Protein AF-A0A1C5DXJ5-F1 (afdb_monomer_lite)

pLDDT: mean 72.4, std 11.6, range [41.53, 85.62]

Sequence (82 aa):
MDSPVTGLSPRVLAKLMRQMRREGGDVCRRGRPCSLSLEDRVLLVTAYWRTNLTLRQLAQLFGISKSAADRIIGRTGPLLAL

Foldseek 3Di:
DDDPPDPDDVVNVVVLLVQCVVVCLLDDPPDDRDLADSSLLVVLLCCCVVVVDPLCVSCVVSVHDSVSSVVSCVVCVVSPVD

Structure (mmCIF, N/CA/C/O backbone):
data_AF-A0A1C5DXJ5-F1
#
_entry.id   AF-A0A1C5DXJ5-F1
#
loop_
_atom_site.group_PDB
_atom_site.id
_atom_site.type_symbol
_atom_site.label_atom_id
_atom_site.label_alt_id
_atom_site.label_comp_id
_atom_site.label_asym_id
_atom_site.label_entity_id
_atom_site.label_seq_id
_atom_site.pdbx_PDB_ins_code
_atom_site.Cartn_x
_atom_site.Cartn_y
_atom_site.Cartn_z
_atom_site.occupancy
_atom_site.B_iso_or_equiv
_atom_site.auth_seq_id
_atom_site.auth_comp_id
_atom_site.auth_asym_id
_atom_site.auth_atom_id
_atom_site.pdbx_PDB_model_num
ATOM 1 N N . MET A 1 1 ? -6.193 -10.251 21.728 1.00 41.53 1 MET A N 1
ATOM 2 C CA . MET A 1 1 ? -6.648 -11.153 20.644 1.00 41.53 1 MET A CA 1
ATOM 3 C C . MET A 1 1 ? -7.171 -10.248 19.557 1.00 41.53 1 MET A C 1
ATOM 5 O O . MET A 1 1 ? -8.327 -9.849 19.576 1.00 41.53 1 MET A O 1
ATOM 9 N N . ASP A 1 2 ? -6.244 -9.807 18.724 1.00 44.28 2 ASP A N 1
ATOM 10 C CA . ASP A 1 2 ? -6.387 -8.642 17.866 1.00 44.28 2 ASP A CA 1
ATOM 11 C C . ASP A 1 2 ? -6.958 -9.075 16.519 1.00 44.28 2 ASP A C 1
ATOM 13 O O . ASP A 1 2 ? -6.338 -9.828 15.766 1.00 44.28 2 ASP A O 1
ATOM 17 N N . SER A 1 3 ? -8.187 -8.644 16.247 1.00 47.75 3 SER A N 1
ATOM 18 C CA . SER A 1 3 ? -8.838 -8.833 14.955 1.00 47.75 3 SER A CA 1
ATOM 19 C C . SER A 1 3 ? -8.028 -8.120 13.862 1.00 47.75 3 SER A C 1
ATOM 21 O O . SER A 1 3 ? -7.690 -6.947 14.041 1.00 47.75 3 SER A O 1
ATOM 23 N N . PRO A 1 4 ? -7.730 -8.757 12.714 1.00 59.88 4 PRO A N 1
ATOM 24 C CA . PRO A 1 4 ? -6.989 -8.099 11.647 1.00 59.88 4 PRO A CA 1
ATOM 25 C C . PRO A 1 4 ? -7.853 -6.991 11.036 1.00 59.88 4 PRO A C 1
ATOM 27 O O . PRO A 1 4 ? -8.966 -7.241 10.575 1.00 59.88 4 PRO A O 1
ATOM 30 N N . VAL A 1 5 ? -7.327 -5.765 10.999 1.00 56.22 5 VAL A N 1
ATOM 31 C CA . VAL A 1 5 ? -7.994 -4.555 10.467 1.00 56.22 5 VAL A CA 1
ATOM 32 C C . VAL A 1 5 ? -8.284 -4.613 8.954 1.00 56.22 5 VAL A C 1
ATOM 34 O O . VAL A 1 5 ? -8.910 -3.727 8.380 1.00 56.22 5 VAL A O 1
ATOM 37 N N . THR A 1 6 ? -7.896 -5.687 8.280 1.00 52.59 6 THR A N 1
ATOM 38 C CA . THR A 1 6 ? -8.208 -5.960 6.878 1.00 52.59 6 THR A CA 1
ATOM 39 C C . THR A 1 6 ? -9.017 -7.248 6.842 1.00 52.59 6 THR A C 1
ATOM 41 O O . THR A 1 6 ? -8.500 -8.296 7.204 1.00 52.59 6 THR A O 1
ATOM 44 N N . GLY A 1 7 ? -10.280 -7.199 6.408 1.00 54.22 7 GLY A N 1
ATOM 45 C CA . GLY A 1 7 ? -11.176 -8.360 6.249 1.00 54.22 7 GLY A CA 1
ATOM 46 C C . GLY A 1 7 ? -10.737 -9.377 5.181 1.00 54.22 7 GLY A C 1
ATOM 47 O O . GLY A 1 7 ? -11.565 -9.930 4.465 1.00 54.22 7 GLY A O 1
ATOM 48 N N . LEU A 1 8 ? -9.431 -9.594 5.039 1.00 62.00 8 LEU A N 1
ATOM 49 C CA . LEU A 1 8 ? -8.788 -10.587 4.201 1.00 62.00 8 LEU A CA 1
ATOM 50 C C . LEU A 1 8 ? -8.375 -11.753 5.097 1.00 62.00 8 LEU A C 1
ATOM 52 O O . LEU A 1 8 ? -7.655 -11.580 6.079 1.00 62.00 8 LEU A O 1
ATOM 56 N N . SER A 1 9 ? -8.813 -12.964 4.752 1.00 69.31 9 SER A N 1
ATOM 57 C CA . SER A 1 9 ? -8.351 -14.164 5.448 1.00 69.31 9 SER A CA 1
ATOM 58 C C . SER A 1 9 ? -6.813 -14.235 5.391 1.00 69.31 9 SER A C 1
ATOM 60 O O . SER A 1 9 ? -6.250 -14.047 4.306 1.00 69.31 9 SER A O 1
ATOM 62 N N . PRO A 1 10 ? -6.115 -14.583 6.490 1.00 66.81 10 PRO A N 1
ATOM 63 C CA . PRO A 1 10 ? -4.650 -14.696 6.529 1.00 66.81 10 PRO A CA 1
ATOM 64 C C . PRO A 1 10 ? -4.073 -15.584 5.416 1.00 66.81 10 PRO A C 1
ATOM 66 O O . PRO A 1 10 ? -2.955 -15.391 4.946 1.00 66.81 10 PRO A O 1
ATOM 69 N N . ARG A 1 11 ? -4.865 -16.554 4.944 1.00 73.88 11 ARG A N 1
ATOM 70 C CA . ARG A 1 11 ? -4.508 -17.451 3.837 1.00 73.88 11 ARG A CA 1
ATOM 71 C C . ARG A 1 11 ? -4.468 -16.740 2.483 1.00 73.88 11 ARG A C 1
ATOM 73 O O . ARG A 1 11 ? -3.590 -17.037 1.672 1.00 73.88 11 ARG A O 1
ATOM 80 N N . VAL A 1 12 ? -5.399 -15.813 2.246 1.00 72.31 12 VAL A N 1
ATOM 81 C CA . VAL A 1 12 ? -5.456 -14.983 1.032 1.00 72.31 12 VAL A CA 1
ATOM 82 C C . VAL A 1 12 ? -4.275 -14.022 1.026 1.00 72.31 12 VAL A C 1
ATOM 84 O O . VAL A 1 12 ? -3.552 -13.966 0.033 1.00 72.31 12 VAL A O 1
ATOM 87 N N . LEU A 1 13 ? -4.002 -13.382 2.167 1.00 70.75 13 LEU A N 1
ATOM 88 C CA . LEU A 1 13 ? -2.834 -12.523 2.350 1.00 70.75 13 LEU A CA 1
ATOM 89 C C . LEU A 1 13 ? -1.528 -13.291 2.089 1.00 70.75 13 LEU A C 1
ATOM 91 O O . LEU A 1 13 ? -0.709 -12.864 1.282 1.00 70.75 13 LEU A O 1
ATOM 95 N N . ALA A 1 14 ? -1.362 -14.484 2.666 1.00 73.19 14 ALA A N 1
ATOM 96 C CA . ALA A 1 14 ? -0.178 -15.316 2.439 1.00 73.19 14 ALA A CA 1
ATOM 97 C C . ALA A 1 14 ? -0.017 -15.764 0.973 1.00 73.19 14 ALA A C 1
ATOM 99 O O . ALA A 1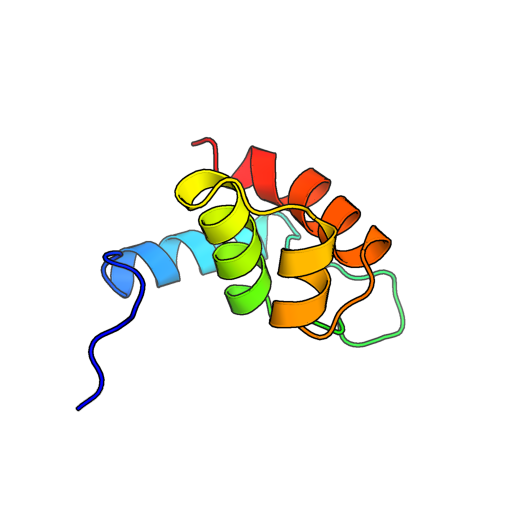 14 ? 1.104 -15.904 0.480 1.00 73.19 14 ALA A O 1
ATOM 100 N N . LYS A 1 15 ? -1.120 -16.014 0.254 1.00 79.25 15 LYS A N 1
ATOM 101 C CA . LYS A 1 15 ? -1.083 -16.345 -1.181 1.00 79.25 15 LYS A CA 1
ATOM 102 C C . LYS A 1 15 ? -0.634 -15.139 -2.013 1.00 79.25 15 LYS A C 1
ATOM 104 O O . LYS A 1 15 ? 0.261 -15.295 -2.839 1.00 79.25 15 LYS A O 1
ATOM 109 N N . LEU A 1 16 ? -1.183 -13.961 -1.729 1.00 74.00 16 LEU A N 1
ATOM 110 C CA . LEU A 1 16 ? -0.802 -12.688 -2.344 1.00 74.00 16 LEU A CA 1
ATOM 111 C C . LEU A 1 16 ? 0.667 -12.336 -2.088 1.00 74.00 16 LEU A C 1
ATOM 113 O O . LEU A 1 16 ? 1.406 -12.047 -3.025 1.00 74.00 16 LEU A O 1
ATOM 117 N N . MET A 1 17 ? 1.128 -12.464 -0.843 1.00 72.94 17 MET A N 1
ATOM 118 C CA . MET A 1 17 ? 2.526 -12.219 -0.482 1.00 72.94 17 MET A CA 1
ATOM 119 C C . MET A 1 17 ? 3.493 -13.167 -1.206 1.00 72.94 17 MET A C 1
ATOM 121 O O . MET A 1 17 ? 4.564 -12.746 -1.645 1.00 72.94 17 MET A O 1
ATOM 125 N N . ARG A 1 18 ? 3.119 -14.442 -1.385 1.00 79.00 18 ARG A N 1
ATOM 126 C CA . ARG A 1 18 ? 3.913 -15.401 -2.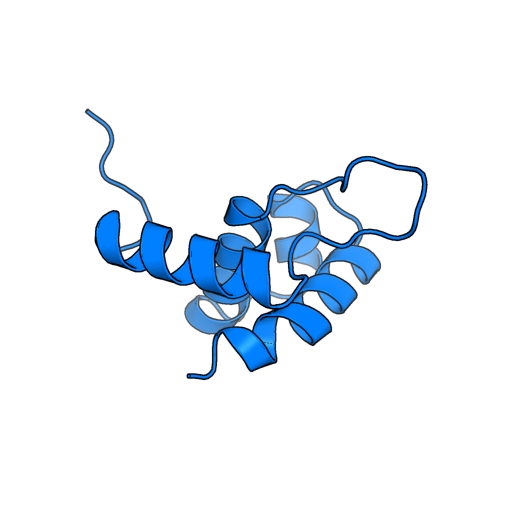175 1.00 79.00 18 ARG A CA 1
ATOM 127 C C . ARG A 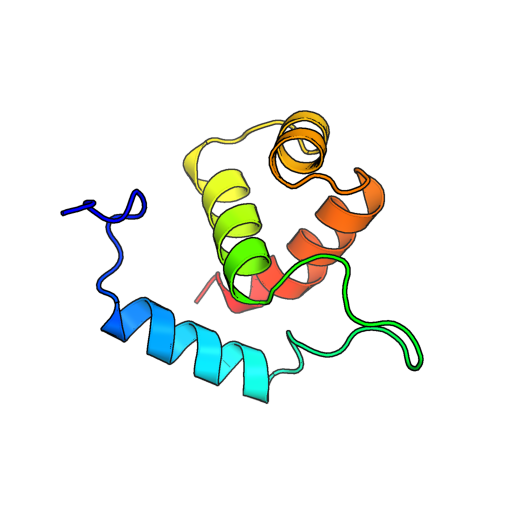1 18 ? 3.966 -15.034 -3.658 1.00 79.00 18 ARG A C 1
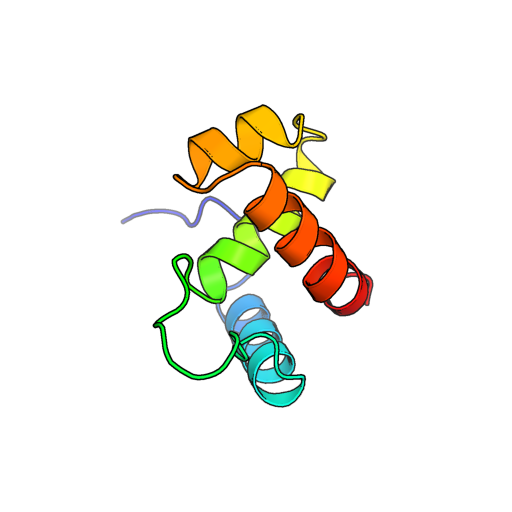ATOM 129 O O . ARG A 1 18 ? 5.030 -15.174 -4.257 1.00 79.00 18 ARG A O 1
ATOM 136 N N . GLN A 1 19 ? 2.856 -14.566 -4.225 1.00 74.88 19 GLN A N 1
ATOM 137 C CA . GLN A 1 19 ? 2.789 -14.121 -5.618 1.00 74.88 19 GLN A CA 1
ATOM 138 C C . GLN A 1 19 ? 3.663 -12.879 -5.838 1.00 74.88 19 GLN A C 1
ATOM 140 O O . GLN A 1 19 ? 4.577 -12.906 -6.658 1.00 74.88 19 GLN A O 1
ATOM 145 N N . MET A 1 20 ? 3.510 -11.860 -4.991 1.00 69.69 20 MET A N 1
ATOM 146 C CA . MET A 1 20 ? 4.328 -10.649 -5.050 1.00 69.69 20 MET A CA 1
ATOM 147 C C . MET A 1 20 ? 5.823 -10.923 -4.855 1.00 69.69 20 MET A C 1
ATOM 149 O O . MET A 1 20 ? 6.658 -10.280 -5.489 1.00 69.69 20 MET A O 1
ATOM 153 N N . ARG A 1 21 ? 6.197 -11.887 -4.003 1.00 71.38 21 ARG A N 1
ATOM 154 C CA . ARG A 1 21 ? 7.602 -12.292 -3.840 1.00 71.38 21 ARG A CA 1
ATOM 155 C C . ARG A 1 21 ? 8.174 -12.925 -5.114 1.00 71.38 21 ARG A C 1
ATOM 157 O O . ARG A 1 21 ? 9.351 -12.727 -5.395 1.00 71.38 21 ARG A O 1
ATOM 164 N N . ARG A 1 22 ? 7.358 -13.646 -5.891 1.00 71.00 22 ARG A N 1
ATOM 165 C CA . ARG A 1 22 ? 7.748 -14.210 -7.197 1.00 71.00 22 ARG A CA 1
ATOM 166 C C . ARG A 1 22 ? 7.840 -13.148 -8.294 1.00 71.00 22 ARG A C 1
ATOM 168 O O . ARG A 1 22 ? 8.729 -13.230 -9.129 1.00 71.00 22 ARG A O 1
ATOM 175 N N . GLU A 1 23 ? 6.971 -12.143 -8.260 1.00 66.12 23 GLU A N 1
ATOM 176 C CA . GLU A 1 23 ? 6.905 -11.057 -9.255 1.00 66.12 23 GLU A CA 1
ATOM 177 C C . GLU A 1 23 ? 7.915 -9.924 -9.003 1.00 66.12 23 GLU A C 1
ATOM 179 O O . GLU A 1 23 ? 7.963 -8.940 -9.738 1.00 66.12 23 GLU A O 1
ATOM 184 N N . GLY A 1 24 ? 8.748 -10.043 -7.967 1.00 63.47 24 GLY A N 1
ATOM 185 C CA . GLY A 1 24 ? 9.762 -9.040 -7.649 1.00 63.47 24 GLY A CA 1
ATOM 186 C C . GLY A 1 24 ? 9.228 -7.836 -6.867 1.00 63.47 24 GLY A C 1
ATOM 187 O O . GLY A 1 24 ? 9.891 -6.802 -6.789 1.00 63.47 24 GLY A O 1
ATOM 188 N N . GLY A 1 25 ? 8.073 -7.974 -6.212 1.00 59.44 25 GLY A N 1
ATOM 189 C CA . GLY A 1 25 ? 7.522 -6.987 -5.278 1.00 59.44 25 GLY A CA 1
ATOM 190 C C . GLY A 1 25 ? 8.417 -6.711 -4.063 1.00 59.44 25 GLY A C 1
ATOM 191 O O . GLY A 1 25 ? 8.225 -5.699 -3.393 1.00 59.44 25 GLY A O 1
ATOM 192 N N . ASP A 1 26 ? 9.419 -7.559 -3.810 1.00 61.34 26 ASP A N 1
ATOM 193 C CA . ASP A 1 26 ? 10.466 -7.394 -2.786 1.00 61.34 26 ASP A CA 1
ATOM 194 C C . ASP A 1 26 ? 11.729 -6.680 -3.332 1.00 61.34 26 ASP A C 1
ATOM 196 O O . ASP A 1 26 ? 12.593 -6.239 -2.578 1.00 61.34 26 ASP A O 1
ATOM 200 N N . VAL A 1 27 ? 11.839 -6.491 -4.655 1.00 56.62 27 VAL A N 1
ATOM 201 C CA . VAL A 1 27 ? 13.047 -5.958 -5.305 1.00 56.62 27 VAL A CA 1
ATOM 202 C C . VAL A 1 27 ? 13.135 -4.437 -5.114 1.00 56.62 27 VAL A C 1
ATOM 204 O O . VAL A 1 27 ? 12.657 -3.632 -5.923 1.00 56.62 27 VAL A O 1
ATOM 207 N N . CYS A 1 28 ? 13.784 -4.010 -4.029 1.00 57.00 28 CYS A N 1
ATOM 208 C CA . CYS A 1 28 ? 14.378 -2.675 -3.945 1.00 57.00 28 CYS A CA 1
ATOM 209 C C . CYS A 1 28 ? 15.688 -2.616 -4.736 1.00 57.00 28 CYS A C 1
ATOM 211 O O . CYS A 1 28 ? 16.390 -3.615 -4.883 1.00 57.00 28 CYS A O 1
ATOM 213 N N . ARG A 1 29 ? 16.030 -1.425 -5.256 1.00 54.78 29 ARG A N 1
ATOM 214 C CA . ARG A 1 29 ? 17.329 -1.194 -5.910 1.00 54.78 29 ARG A CA 1
ATOM 215 C C . ARG A 1 29 ? 18.455 -1.699 -5.000 1.00 54.78 29 ARG A C 1
ATOM 217 O O . ARG A 1 29 ? 18.483 -1.359 -3.819 1.00 54.78 29 ARG A O 1
ATOM 224 N N . ARG A 1 30 ? 19.363 -2.481 -5.596 1.00 42.06 30 ARG A N 1
ATOM 225 C CA . ARG A 1 30 ? 20.594 -3.043 -5.014 1.00 42.06 30 ARG A CA 1
ATOM 226 C C . ARG A 1 30 ? 21.202 -2.108 -3.954 1.00 42.06 30 ARG A C 1
ATOM 228 O O . ARG A 1 30 ? 21.625 -1.008 -4.294 1.00 42.06 30 ARG A O 1
ATOM 235 N N . GLY A 1 31 ? 21.252 -2.567 -2.700 1.00 55.19 31 GLY A N 1
ATOM 236 C CA . GLY A 1 31 ? 22.102 -1.987 -1.651 1.00 55.19 31 GLY A CA 1
ATOM 237 C C . GLY A 1 31 ? 21.413 -1.496 -0.373 1.00 55.19 31 GLY A C 1
ATOM 238 O O . GLY A 1 31 ? 22.115 -1.287 0.610 1.00 55.19 31 GLY A O 1
ATOM 239 N N . ARG A 1 32 ? 20.080 -1.335 -0.327 1.00 54.00 32 ARG A N 1
ATOM 240 C CA . ARG A 1 32 ? 19.383 -0.906 0.905 1.00 54.00 32 ARG A CA 1
ATOM 241 C C . ARG A 1 32 ? 18.151 -1.771 1.194 1.00 54.00 32 ARG A C 1
ATOM 243 O O . ARG A 1 32 ? 17.354 -1.958 0.270 1.00 54.00 32 ARG A O 1
ATOM 250 N N . PRO A 1 33 ? 17.958 -2.262 2.438 1.00 56.34 33 PRO A N 1
ATOM 251 C CA . PRO A 1 33 ? 16.687 -2.855 2.832 1.00 56.34 33 PRO A CA 1
ATOM 252 C C . PRO A 1 33 ? 15.586 -1.829 2.573 1.00 56.34 33 PRO A C 1
ATOM 254 O O . PRO A 1 33 ? 15.737 -0.638 2.858 1.00 56.34 33 PRO A O 1
ATOM 257 N N . CYS A 1 34 ? 14.511 -2.278 1.941 1.00 61.69 34 CYS A N 1
ATOM 258 C CA . CYS A 1 34 ? 13.375 -1.428 1.662 1.00 61.69 34 CYS A CA 1
ATOM 259 C C . CYS A 1 34 ? 12.878 -0.763 2.949 1.00 61.69 34 CYS A C 1
ATOM 261 O O . CYS A 1 34 ? 12.688 -1.445 3.948 1.00 61.69 34 CYS A O 1
ATOM 263 N N . SER A 1 35 ? 12.588 0.538 2.911 1.00 64.81 35 SER A N 1
ATOM 264 C CA . SER A 1 35 ? 12.005 1.252 4.059 1.00 64.81 35 SER A CA 1
ATOM 265 C C . SER A 1 35 ? 10.610 0.753 4.467 1.00 64.81 35 SER A C 1
ATOM 267 O O . SER A 1 35 ? 10.080 1.241 5.452 1.00 64.81 35 SER A O 1
ATOM 269 N N . LEU A 1 36 ? 10.009 -0.173 3.708 1.00 71.56 36 LEU A N 1
ATOM 270 C CA . LEU A 1 36 ? 8.665 -0.697 3.936 1.00 71.56 36 LEU A CA 1
ATOM 271 C C . LEU A 1 36 ? 8.606 -2.193 3.591 1.00 71.56 36 LEU A C 1
ATOM 273 O O . LEU A 1 36 ? 9.063 -2.571 2.497 1.00 71.56 36 LEU A O 1
ATOM 277 N N . SER A 1 37 ? 8.028 -3.002 4.489 1.00 76.69 37 SER A N 1
ATOM 278 C CA . SER A 1 37 ? 7.828 -4.446 4.300 1.00 76.69 37 SER A CA 1
ATOM 279 C C . SER A 1 37 ? 6.877 -4.727 3.132 1.00 76.69 37 SER A C 1
ATOM 281 O O . SER A 1 37 ? 6.092 -3.869 2.730 1.00 76.69 37 SER A O 1
ATOM 283 N N . LEU A 1 38 ? 6.931 -5.936 2.568 1.00 75.12 38 LEU A N 1
ATOM 284 C CA . LEU A 1 38 ? 6.007 -6.364 1.512 1.00 75.12 38 LEU A CA 1
ATOM 285 C C . LEU A 1 38 ? 4.542 -6.254 1.973 1.00 75.12 38 LEU A C 1
ATOM 287 O O . LEU A 1 38 ? 3.675 -5.840 1.210 1.00 75.12 38 LEU A O 1
ATOM 291 N N . GLU A 1 39 ? 4.294 -6.578 3.239 1.00 78.12 39 GLU A N 1
ATOM 292 C CA . GLU A 1 39 ? 2.976 -6.538 3.872 1.00 78.12 39 GLU A CA 1
ATOM 293 C C . GLU A 1 39 ? 2.449 -5.098 3.978 1.00 78.12 39 GLU A C 1
ATOM 295 O O . GLU A 1 39 ? 1.331 -4.809 3.549 1.00 78.12 39 GLU A O 1
ATOM 300 N N . ASP A 1 40 ? 3.303 -4.161 4.395 1.00 81.06 40 ASP A N 1
ATOM 301 C CA . ASP A 1 40 ? 2.972 -2.735 4.449 1.00 81.06 40 ASP A CA 1
ATOM 302 C C . ASP A 1 40 ? 2.693 -2.145 3.061 1.00 81.06 40 ASP A C 1
ATOM 304 O O . ASP A 1 40 ? 1.873 -1.241 2.923 1.00 81.06 40 ASP A O 1
ATOM 308 N N . ARG A 1 41 ? 3.338 -2.655 2.000 1.00 82.81 41 ARG A N 1
ATOM 309 C CA . ARG A 1 41 ? 3.058 -2.222 0.615 1.00 82.81 41 ARG A CA 1
ATOM 310 C C . ARG A 1 41 ? 1.668 -2.643 0.174 1.00 82.81 41 ARG A C 1
ATOM 312 O O . ARG A 1 41 ? 0.962 -1.845 -0.439 1.00 82.81 41 ARG A O 1
ATOM 319 N N . VAL A 1 42 ? 1.281 -3.880 0.484 1.00 82.06 42 VAL A N 1
ATOM 320 C CA . VAL A 1 42 ? -0.068 -4.385 0.203 1.00 82.06 42 VAL A CA 1
ATOM 321 C C . VAL A 1 42 ? -1.090 -3.577 0.989 1.00 82.06 42 VAL A C 1
ATOM 323 O O . VAL A 1 42 ? -2.092 -3.149 0.415 1.00 82.06 42 VAL A O 1
ATOM 326 N N . LEU A 1 43 ? -0.820 -3.298 2.267 1.00 83.06 43 LEU A N 1
ATOM 327 C CA . LEU A 1 43 ? -1.699 -2.481 3.097 1.00 83.06 43 LEU A CA 1
ATOM 328 C C . LEU A 1 43 ? -1.817 -1.050 2.553 1.00 83.06 43 LEU A C 1
ATOM 330 O O . LEU A 1 43 ? -2.920 -0.514 2.492 1.00 83.06 43 LEU A O 1
ATOM 334 N N . LEU A 1 44 ? -0.715 -0.462 2.083 1.00 83.38 44 LEU A N 1
ATOM 335 C CA . LEU A 1 44 ? -0.686 0.871 1.486 1.00 83.38 44 LEU A CA 1
ATOM 336 C C . LEU A 1 44 ? -1.526 0.950 0.213 1.00 83.38 44 LEU A C 1
ATOM 338 O O . LEU A 1 44 ? -2.329 1.872 0.073 1.00 83.38 44 LEU A O 1
ATOM 342 N N . VAL A 1 45 ? -1.384 -0.011 -0.703 1.00 84.06 45 VAL A N 1
ATOM 343 C CA . VAL A 1 45 ? -2.211 -0.034 -1.917 1.00 84.06 45 VAL A CA 1
ATOM 344 C C . VAL A 1 45 ? -3.666 -0.334 -1.578 1.00 84.06 45 VAL A C 1
ATOM 346 O O . VAL A 1 45 ? -4.561 0.326 -2.096 1.00 84.06 45 VAL A O 1
ATOM 349 N N . THR A 1 46 ? -3.927 -1.260 -0.660 1.00 83.75 46 THR A N 1
ATOM 350 C CA . THR A 1 46 ? -5.299 -1.565 -0.236 1.00 83.75 46 THR A CA 1
ATOM 351 C C . THR A 1 46 ? -5.966 -0.338 0.383 1.00 83.75 46 THR A C 1
ATOM 353 O O . THR A 1 46 ? -7.108 -0.042 0.052 1.00 83.75 46 THR A O 1
ATOM 356 N N . ALA A 1 47 ? -5.261 0.423 1.224 1.00 82.44 47 ALA A N 1
ATOM 357 C CA . ALA A 1 47 ? -5.757 1.671 1.802 1.00 82.44 47 ALA A CA 1
ATOM 358 C C . ALA A 1 47 ? -5.938 2.774 0.745 1.00 82.44 47 ALA A C 1
ATOM 360 O O . ALA A 1 47 ? -6.914 3.518 0.789 1.00 82.44 47 ALA A O 1
ATOM 361 N N . TYR A 1 48 ? -5.046 2.857 -0.246 1.00 83.25 48 TYR A N 1
ATOM 362 C CA . TYR A 1 48 ? -5.221 3.760 -1.385 1.00 83.25 48 TYR A CA 1
ATOM 363 C C . TYR A 1 48 ? -6.533 3.482 -2.135 1.00 83.25 48 TYR A C 1
ATOM 365 O O . TYR A 1 48 ? -7.304 4.407 -2.377 1.00 83.25 48 TYR A O 1
ATOM 373 N N . TRP A 1 49 ? -6.832 2.212 -2.413 1.00 78.94 49 TRP A N 1
ATOM 374 C CA . TRP A 1 49 ? -8.060 1.806 -3.103 1.00 78.94 49 TRP A CA 1
ATOM 375 C C . TRP A 1 49 ? -9.317 1.899 -2.225 1.00 78.94 49 TRP A C 1
ATOM 377 O O . TRP A 1 49 ? -10.366 2.340 -2.685 1.00 78.94 49 TRP A O 1
ATOM 387 N N . ARG A 1 50 ? -9.233 1.475 -0.959 1.00 75.19 50 ARG A N 1
ATOM 388 C CA . ARG A 1 50 ? -10.382 1.357 -0.042 1.00 75.19 50 ARG A CA 1
ATOM 389 C C . ARG A 1 50 ? -10.846 2.707 0.486 1.00 75.19 50 ARG A C 1
ATOM 391 O O . ARG A 1 50 ? -12.043 2.910 0.662 1.00 75.19 50 ARG A O 1
ATOM 398 N N . THR A 1 51 ? -9.905 3.595 0.786 1.00 68.69 51 THR A N 1
ATOM 399 C CA . THR A 1 51 ? -10.180 4.834 1.516 1.00 68.69 51 THR A CA 1
ATOM 400 C C . THR A 1 51 ? -9.890 6.093 0.701 1.00 68.69 51 THR A C 1
ATOM 402 O O . THR A 1 51 ? -10.094 7.180 1.233 1.00 68.69 51 THR A O 1
ATOM 405 N N . ASN A 1 52 ? -9.466 5.974 -0.573 1.00 66.00 52 ASN A N 1
ATOM 406 C CA . ASN A 1 52 ? -9.180 7.098 -1.489 1.00 66.00 52 ASN A CA 1
ATOM 407 C C . ASN A 1 52 ? -8.377 8.232 -0.815 1.00 66.00 52 ASN A C 1
ATOM 409 O O . ASN A 1 52 ? -8.545 9.417 -1.106 1.00 66.00 52 ASN A O 1
ATOM 413 N N . LEU A 1 53 ? -7.517 7.875 0.143 1.00 77.44 53 LEU A N 1
ATOM 414 C CA . LEU A 1 53 ? -6.742 8.848 0.896 1.00 77.44 53 LEU A CA 1
ATOM 415 C C . LEU A 1 53 ? -5.708 9.488 -0.019 1.00 77.44 53 LEU A C 1
ATOM 417 O O . LEU A 1 53 ? -5.148 8.852 -0.917 1.00 77.44 53 LEU A O 1
ATOM 421 N N . THR A 1 54 ? -5.405 10.757 0.243 1.00 83.81 54 THR A N 1
ATOM 422 C CA . THR A 1 54 ? -4.376 11.442 -0.532 1.00 83.81 54 THR A CA 1
ATOM 423 C C . THR A 1 54 ? -3.029 10.739 -0.335 1.00 83.81 54 THR A C 1
ATOM 425 O O . THR A 1 54 ? -2.676 10.323 0.771 1.00 83.81 54 THR A O 1
ATOM 428 N N . LEU A 1 55 ? -2.220 10.652 -1.398 1.00 81.62 55 LEU A N 1
ATOM 429 C CA . LEU A 1 55 ? -0.872 10.061 -1.358 1.00 81.62 55 LEU A CA 1
ATOM 430 C C . LEU A 1 55 ? -0.000 10.605 -0.216 1.00 81.62 55 LEU A C 1
ATOM 432 O O . LEU A 1 55 ? 0.886 9.915 0.278 1.00 81.62 55 LEU A O 1
ATOM 436 N N . ARG A 1 56 ? -0.239 11.854 0.200 1.00 82.25 56 ARG A N 1
ATOM 437 C CA . ARG A 1 56 ? 0.485 12.501 1.296 1.00 82.25 56 ARG A CA 1
ATOM 438 C C . ARG A 1 56 ? 0.072 11.952 2.664 1.00 82.25 56 ARG A C 1
ATOM 440 O O . ARG A 1 56 ? 0.950 11.721 3.487 1.00 82.25 56 ARG A O 1
ATOM 447 N N . GLN A 1 57 ? -1.219 11.704 2.878 1.00 85.19 57 GLN A N 1
ATOM 448 C CA . GLN A 1 57 ? -1.723 11.081 4.106 1.00 85.19 57 GLN A CA 1
ATOM 449 C C . GLN A 1 57 ? -1.262 9.629 4.215 1.00 85.19 57 GLN A C 1
ATOM 451 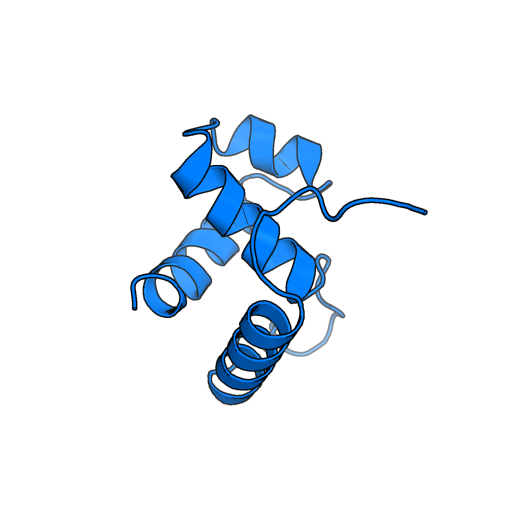O O . GLN A 1 57 ? -0.809 9.214 5.275 1.00 85.19 57 GLN A O 1
ATOM 456 N N . LEU A 1 58 ? -1.290 8.884 3.105 1.00 83.06 58 LEU A N 1
ATOM 457 C CA . LEU A 1 58 ? -0.738 7.528 3.062 1.00 83.06 58 LEU A CA 1
ATOM 458 C C . LEU A 1 58 ? 0.756 7.536 3.393 1.00 83.06 58 LEU A C 1
ATOM 460 O O . LEU A 1 58 ? 1.201 6.818 4.276 1.00 83.06 58 LEU A O 1
ATOM 464 N N . ALA A 1 59 ? 1.535 8.405 2.753 1.00 84.19 59 ALA A N 1
ATOM 465 C CA . ALA A 1 59 ? 2.962 8.516 3.030 1.00 84.19 59 ALA A CA 1
ATOM 466 C C . ALA A 1 59 ? 3.262 8.785 4.519 1.00 84.19 59 ALA A C 1
ATOM 468 O O . ALA A 1 59 ? 4.133 8.136 5.092 1.00 84.19 59 ALA A O 1
ATOM 469 N N . GLN A 1 60 ? 2.494 9.673 5.160 1.00 85.62 60 GLN A N 1
ATOM 470 C CA . GLN A 1 60 ? 2.614 9.945 6.595 1.00 85.62 60 GLN A CA 1
ATOM 471 C C . GLN A 1 60 ? 2.234 8.741 7.465 1.00 85.62 60 GLN A C 1
ATOM 473 O O . GLN A 1 60 ? 2.959 8.436 8.406 1.00 85.62 60 GLN A O 1
ATOM 478 N N . LEU A 1 61 ? 1.145 8.041 7.135 1.00 83.69 61 LEU A N 1
ATOM 479 C CA . LEU A 1 61 ? 0.671 6.874 7.885 1.00 83.69 61 LEU A CA 1
ATOM 480 C C . LEU A 1 61 ? 1.688 5.723 7.873 1.00 83.69 61 LEU A C 1
ATOM 482 O O . LEU A 1 61 ? 1.861 5.031 8.869 1.00 83.69 61 LEU A O 1
ATOM 486 N N . PHE A 1 62 ? 2.379 5.553 6.747 1.00 81.12 62 PHE A N 1
ATOM 487 C CA . PHE A 1 62 ? 3.372 4.500 6.538 1.00 81.12 62 PHE A CA 1
ATOM 488 C C . PHE A 1 62 ? 4.815 4.954 6.823 1.00 81.12 62 PHE A C 1
ATOM 490 O O . PHE A 1 62 ? 5.752 4.204 6.564 1.00 81.12 62 PHE A O 1
ATOM 497 N N . GLY A 1 63 ? 5.026 6.178 7.323 1.00 83.12 63 GLY A N 1
ATOM 498 C CA . GLY A 1 63 ? 6.361 6.686 7.666 1.00 83.12 63 GLY A CA 1
ATOM 499 C C . GLY A 1 63 ? 7.325 6.807 6.476 1.00 83.12 63 GLY A C 1
ATOM 500 O O . GLY A 1 63 ? 8.542 6.770 6.656 1.00 83.12 63 GLY A O 1
ATOM 501 N N . ILE A 1 64 ? 6.805 6.947 5.253 1.00 83.00 64 ILE A N 1
ATOM 502 C CA . ILE A 1 64 ? 7.596 7.045 4.019 1.00 83.00 64 ILE A CA 1
ATOM 503 C C . ILE A 1 64 ? 7.385 8.379 3.312 1.00 83.00 64 ILE A C 1
ATOM 505 O O . ILE A 1 64 ? 6.456 9.133 3.578 1.00 83.00 64 ILE A O 1
ATOM 509 N N . SER A 1 65 ? 8.252 8.697 2.354 1.00 83.88 65 SER A N 1
ATOM 510 C CA . SER A 1 65 ? 8.062 9.878 1.511 1.00 83.88 65 SER A CA 1
ATOM 511 C C . SER A 1 65 ? 6.910 9.681 0.519 1.00 83.88 65 SER A C 1
ATOM 513 O O . SER A 1 65 ? 6.712 8.581 0.000 1.00 83.88 65 SER A O 1
ATOM 515 N N . LYS A 1 66 ? 6.227 10.772 0.142 1.00 84.88 66 LYS A N 1
ATOM 516 C CA . LYS A 1 66 ? 5.182 10.772 -0.905 1.00 84.88 66 LYS A CA 1
ATOM 517 C C . LYS A 1 66 ? 5.646 10.073 -2.190 1.00 84.88 66 LYS A C 1
ATOM 519 O O . LYS A 1 66 ? 4.935 9.232 -2.721 1.00 84.88 66 LYS A O 1
ATOM 524 N N . SER A 1 67 ? 6.860 10.369 -2.652 1.00 82.31 67 SER A N 1
ATOM 525 C CA . SER A 1 67 ? 7.428 9.763 -3.864 1.00 82.31 67 SER A CA 1
ATOM 526 C C . SER A 1 67 ? 7.747 8.271 -3.713 1.00 82.31 67 SER A C 1
ATOM 528 O O . SER A 1 67 ? 7.820 7.556 -4.707 1.00 82.31 67 SER A O 1
ATOM 530 N N . ALA A 1 68 ? 7.966 7.784 -2.488 1.00 81.62 68 ALA A N 1
ATOM 531 C CA . ALA A 1 68 ? 8.126 6.356 -2.231 1.00 81.62 68 ALA A CA 1
ATOM 532 C C . ALA A 1 68 ? 6.767 5.646 -2.271 1.00 81.62 68 ALA A C 1
ATOM 534 O O . ALA A 1 68 ? 6.659 4.606 -2.915 1.00 81.62 68 ALA A O 1
ATOM 535 N N . ALA A 1 69 ? 5.735 6.247 -1.667 1.00 83.94 69 ALA A N 1
ATOM 536 C CA . ALA A 1 69 ? 4.360 5.754 -1.743 1.00 83.94 69 ALA A CA 1
ATOM 537 C C . ALA A 1 69 ? 3.879 5.667 -3.202 1.00 83.94 69 ALA A C 1
ATOM 539 O O . ALA A 1 69 ? 3.391 4.624 -3.622 1.00 83.94 69 ALA A O 1
ATOM 540 N N . ASP A 1 70 ? 4.122 6.713 -3.995 1.00 85.19 70 ASP A N 1
ATOM 541 C CA . ASP A 1 70 ? 3.789 6.769 -5.424 1.00 85.19 70 ASP A CA 1
ATOM 542 C C . ASP A 1 70 ? 4.419 5.620 -6.228 1.00 85.19 70 ASP A C 1
ATOM 544 O O . ASP A 1 70 ? 3.736 4.888 -6.941 1.00 85.19 70 ASP A O 1
ATOM 548 N N . ARG A 1 71 ? 5.717 5.364 -6.022 1.00 83.19 71 ARG A N 1
ATOM 549 C CA . ARG A 1 71 ? 6.425 4.246 -6.670 1.00 83.19 71 ARG A CA 1
ATOM 550 C C . ARG A 1 71 ? 5.905 2.878 -6.232 1.00 83.19 71 ARG A C 1
ATOM 552 O O . ARG A 1 71 ? 5.884 1.955 -7.044 1.00 83.19 71 ARG A O 1
ATOM 559 N N . ILE A 1 72 ? 5.539 2.727 -4.958 1.00 80.56 72 ILE A N 1
ATOM 560 C CA . ILE A 1 72 ? 4.977 1.480 -4.426 1.00 80.56 72 ILE A CA 1
ATOM 561 C C . ILE A 1 72 ? 3.608 1.225 -5.053 1.00 80.56 72 ILE A C 1
ATOM 563 O O . ILE A 1 72 ? 3.389 0.119 -5.540 1.00 80.56 72 ILE A O 1
ATOM 567 N N . ILE A 1 73 ? 2.738 2.238 -5.110 1.00 82.56 73 ILE A N 1
ATOM 568 C CA . ILE A 1 73 ? 1.417 2.148 -5.744 1.00 82.56 73 ILE A CA 1
ATOM 569 C C . ILE A 1 73 ? 1.561 1.840 -7.236 1.00 82.56 73 ILE A C 1
ATOM 571 O O . ILE A 1 73 ? 0.917 0.916 -7.716 1.00 82.56 73 ILE A O 1
ATOM 575 N N . GLY A 1 74 ? 2.458 2.517 -7.957 1.00 83.38 74 GLY A N 1
ATOM 576 C CA . GLY A 1 74 ? 2.669 2.269 -9.388 1.00 83.38 74 GLY A CA 1
ATOM 577 C C . GLY A 1 74 ? 3.221 0.874 -9.714 1.00 83.38 74 GLY A C 1
ATOM 578 O O . GLY A 1 74 ? 2.882 0.311 -10.749 1.00 83.38 74 GLY A O 1
ATOM 579 N N . ARG A 1 75 ? 4.047 0.285 -8.835 1.00 79.06 75 ARG A N 1
ATOM 580 C CA . ARG A 1 75 ? 4.570 -1.086 -9.021 1.00 79.06 75 ARG A CA 1
ATOM 581 C C . ARG A 1 75 ? 3.627 -2.176 -8.527 1.00 79.06 75 ARG A C 1
ATOM 583 O O . ARG A 1 75 ? 3.584 -3.245 -9.117 1.00 79.06 75 ARG A O 1
ATOM 590 N N . THR A 1 76 ? 2.937 -1.928 -7.419 1.00 78.75 76 THR A N 1
ATOM 591 C CA . THR A 1 76 ? 2.151 -2.941 -6.696 1.00 78.75 76 THR A CA 1
ATOM 592 C C . THR A 1 76 ? 0.678 -2.898 -7.085 1.00 78.75 76 THR A C 1
ATOM 594 O O . THR A 1 76 ? 0.025 -3.932 -7.103 1.00 78.75 76 THR A O 1
ATOM 597 N N . GLY A 1 77 ? 0.158 -1.722 -7.442 1.00 78.25 77 GLY A N 1
ATOM 598 C CA . GLY A 1 77 ? -1.223 -1.513 -7.882 1.00 78.25 77 GLY A CA 1
ATOM 599 C C . GLY A 1 77 ? -1.662 -2.477 -8.983 1.00 78.25 77 GLY A C 1
ATOM 600 O O . GLY A 1 77 ? -2.654 -3.170 -8.782 1.00 78.25 77 GLY A O 1
ATOM 601 N N . PRO A 1 78 ? -0.909 -2.609 -10.089 1.00 78.62 78 PRO A N 1
ATOM 602 C CA . PRO A 1 78 ? -1.245 -3.554 -11.153 1.00 78.62 78 PRO A CA 1
ATOM 603 C C . PRO A 1 78 ? -1.218 -5.027 -10.718 1.00 78.62 78 PRO A C 1
ATOM 605 O O . PRO A 1 78 ? -1.982 -5.823 -11.246 1.00 78.62 78 PRO A O 1
ATOM 608 N N . LEU A 1 79 ? -0.379 -5.394 -9.742 1.00 73.69 79 LEU A N 1
ATOM 609 C CA . LEU A 1 79 ? -0.286 -6.770 -9.226 1.00 73.69 79 LEU A CA 1
ATOM 610 C C . LEU A 1 79 ? -1.471 -7.143 -8.321 1.00 73.69 79 LEU A C 1
ATOM 612 O O . LEU A 1 79 ? -1.745 -8.320 -8.105 1.00 73.69 79 LEU A O 1
ATOM 616 N N . LEU A 1 80 ? -2.157 -6.140 -7.769 1.00 70.06 80 LEU A N 1
ATOM 617 C CA . LEU A 1 80 ? -3.328 -6.311 -6.908 1.00 70.06 80 LEU A CA 1
ATOM 618 C C . LEU A 1 80 ? -4.656 -6.146 -7.653 1.00 70.06 80 LEU A C 1
ATOM 620 O O . LEU A 1 80 ? -5.692 -6.492 -7.097 1.00 70.06 80 LEU A O 1
ATOM 624 N N . ALA A 1 81 ? -4.638 -5.641 -8.888 1.00 68.62 81 ALA A N 1
ATOM 625 C CA . ALA A 1 81 ? -5.820 -5.442 -9.729 1.00 68.62 81 ALA A CA 1
ATOM 626 C C . ALA A 1 81 ? -6.309 -6.738 -10.420 1.00 68.62 81 ALA A C 1
ATOM 628 O O . ALA A 1 81 ? -6.869 -6.676 -11.513 1.00 68.62 81 ALA A O 1
ATOM 629 N N . LEU A 1 82 ? -6.048 -7.892 -9.796 1.00 58.06 82 LEU A N 1
ATOM 630 C CA . LEU A 1 82 ? -6.343 -9.243 -10.288 1.00 58.06 82 LEU A CA 1
ATOM 631 C C . LEU A 1 82 ? -7.811 -9.629 -10.076 1.00 58.06 82 LEU A C 1
ATOM 633 O O . LEU A 1 82 ? -8.338 -9.350 -8.974 1.00 58.06 82 LEU A O 1
#

Secondary structure (DSSP, 8-state):
----SS-S-HHHHHHHHHHHHHTTTT--STTS--SS-HHHHHHHHHHHHHH---HHHHHHHTTS-HHHHHHHHHHHHHHH--

Radius of gyration: 12.64 Å; chains: 1; bounding box: 33×3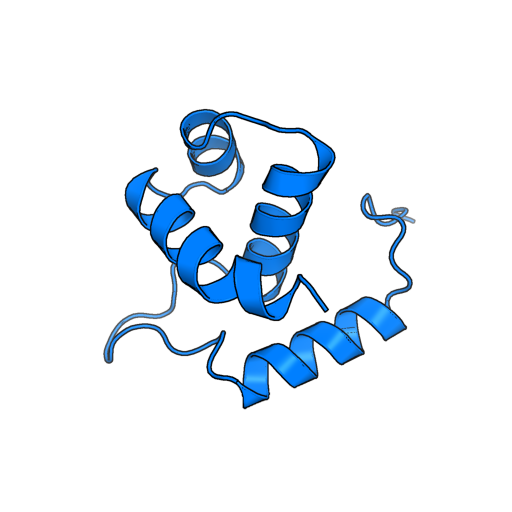0×32 Å